Protein AF-N1UGQ5-F1 (afdb_monomer_lite)

Sequence (70 aa):
MQDLHLPQNKKTDRRNVMKRKVYVGMDVHKETIQIAYLTSNTKEMVKEQQIKHNEVHIKKFINRLKTEWN

Organism: NCBI:txid1085541

Radius of gyration: 22.32 Å; chains: 1; bounding box: 28×26×76 Å

Structure (mmCIF, N/CA/C/O backbone):
data_AF-N1UGQ5-F1
#
_entry.id   AF-N1UGQ5-F1
#
loop_
_atom_site.group_PDB
_atom_site.id
_atom_site.type_symbol
_atom_site.label_atom_id
_atom_site.label_alt_id
_atom_site.label_comp_id
_atom_site.label_asym_id
_atom_site.label_entity_id
_atom_site.label_seq_id
_atom_site.pdbx_PDB_ins_code
_atom_site.Cartn_x
_atom_site.Cartn_y
_atom_site.Cartn_z
_atom_site.occupancy
_atom_site.B_iso_or_equiv
_atom_site.auth_seq_id
_atom_site.auth_comp_id
_atom_site.auth_asym_id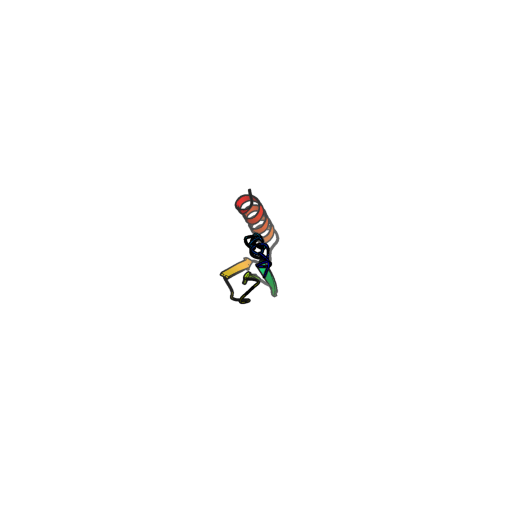
_atom_site.auth_atom_id
_atom_site.pdbx_PDB_model_num
ATOM 1 N N . MET A 1 1 ? 19.057 1.376 -64.993 1.00 52.28 1 MET A N 1
ATOM 2 C CA . MET A 1 1 ? 18.470 0.686 -63.826 1.00 52.28 1 MET A CA 1
ATOM 3 C C . MET A 1 1 ? 17.907 1.774 -62.933 1.00 52.28 1 MET A C 1
ATOM 5 O O . MET A 1 1 ? 18.623 2.729 -62.680 1.00 52.28 1 MET A O 1
ATOM 9 N N . GLN A 1 2 ? 16.616 1.733 -62.606 1.00 52.19 2 GLN A N 1
ATOM 10 C CA . GLN A 1 2 ? 16.007 2.731 -61.723 1.00 52.19 2 GLN A CA 1
ATOM 11 C C . GLN A 1 2 ? 16.236 2.259 -60.288 1.00 52.19 2 GLN A C 1
ATOM 13 O O . GLN A 1 2 ? 15.727 1.205 -59.911 1.00 52.19 2 GLN A O 1
ATOM 18 N N . ASP A 1 3 ? 17.039 2.994 -59.521 1.00 56.09 3 ASP A N 1
ATOM 19 C CA . ASP A 1 3 ? 17.244 2.708 -58.104 1.00 56.09 3 ASP A CA 1
ATOM 20 C C . ASP A 1 3 ? 15.936 2.956 -57.352 1.00 56.09 3 ASP A C 1
ATOM 22 O O . ASP A 1 3 ? 15.472 4.089 -57.195 1.00 56.09 3 ASP A O 1
ATOM 26 N N . LEU A 1 4 ? 15.319 1.861 -56.914 1.00 51.34 4 LEU A N 1
ATOM 27 C CA . LEU A 1 4 ? 14.113 1.848 -56.105 1.00 51.34 4 LEU A CA 1
ATOM 28 C C . LEU A 1 4 ? 14.452 2.438 -54.726 1.00 51.34 4 LEU A C 1
ATOM 30 O O . LEU A 1 4 ? 14.879 1.726 -53.818 1.00 51.34 4 LEU A O 1
ATOM 34 N N . HIS A 1 5 ? 14.301 3.754 -54.571 1.00 60.56 5 HIS A N 1
ATOM 35 C CA . HIS A 1 5 ? 14.456 4.423 -53.280 1.00 60.56 5 HIS A CA 1
ATOM 36 C C . HIS A 1 5 ? 13.332 3.958 -52.344 1.00 60.56 5 HIS A C 1
ATOM 38 O O . HIS A 1 5 ? 12.210 4.464 -52.370 1.00 60.56 5 HIS A O 1
ATOM 44 N N . LEU A 1 6 ? 13.629 2.947 -51.527 1.00 62.41 6 LEU A N 1
ATOM 45 C CA . LEU A 1 6 ? 12.755 2.509 -50.447 1.00 62.41 6 LEU A CA 1
ATOM 46 C C . LEU A 1 6 ? 12.589 3.669 -49.453 1.00 62.41 6 LEU A C 1
ATOM 48 O O . LEU A 1 6 ? 13.596 4.207 -48.979 1.00 62.41 6 LEU A O 1
ATOM 52 N N . PRO A 1 7 ? 11.354 4.070 -49.106 1.00 57.69 7 PRO A N 1
ATOM 53 C CA . PRO A 1 7 ? 11.153 5.121 -48.124 1.00 57.69 7 PRO A CA 1
ATOM 54 C C . PRO A 1 7 ? 11.750 4.670 -46.791 1.00 57.69 7 PRO A C 1
ATOM 56 O O . PRO A 1 7 ? 11.421 3.597 -46.277 1.00 57.69 7 PRO A O 1
ATOM 59 N N . GLN A 1 8 ? 12.642 5.494 -46.234 1.00 60.22 8 GLN A N 1
ATOM 60 C CA . GLN A 1 8 ? 13.187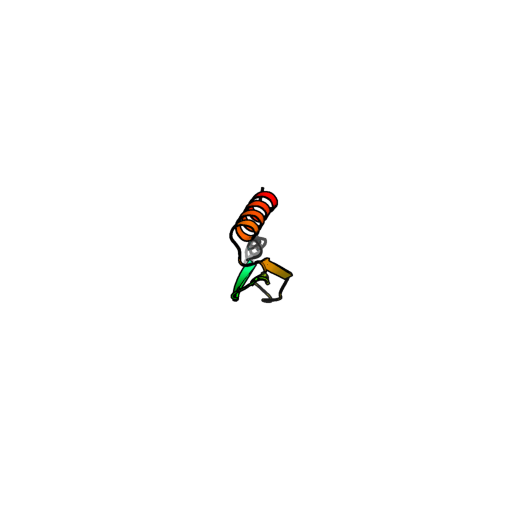 5.276 -44.901 1.00 60.22 8 GLN A CA 1
ATOM 61 C C . GLN A 1 8 ? 12.024 5.118 -43.926 1.00 60.22 8 GLN A C 1
ATOM 63 O O . GLN A 1 8 ? 11.221 6.032 -43.727 1.00 60.22 8 GLN A O 1
ATOM 68 N N . ASN A 1 9 ? 11.941 3.915 -43.359 1.00 53.25 9 ASN A N 1
ATOM 69 C CA . ASN A 1 9 ? 10.996 3.511 -42.336 1.00 53.25 9 ASN A CA 1
ATOM 70 C C . ASN A 1 9 ? 10.870 4.649 -41.316 1.00 53.25 9 ASN A C 1
ATOM 72 O O . ASN A 1 9 ? 11.833 4.945 -40.601 1.00 53.25 9 ASN A O 1
ATOM 76 N N . LYS A 1 10 ? 9.710 5.327 -41.303 1.00 55.28 10 LYS A N 1
ATOM 77 C CA . LYS A 1 10 ? 9.365 6.315 -40.279 1.00 55.28 10 LYS A CA 1
ATOM 78 C C . LYS A 1 10 ? 9.654 5.623 -38.961 1.00 55.28 10 LYS A C 1
ATOM 80 O O . LYS A 1 10 ? 8.954 4.672 -38.625 1.00 55.28 10 LYS A O 1
ATOM 85 N N . LYS A 1 11 ? 10.708 6.047 -38.254 1.00 52.59 11 LYS A N 1
ATOM 86 C CA . LYS A 1 11 ? 11.002 5.591 -36.897 1.00 52.59 11 LYS A CA 1
ATOM 87 C C . LYS A 1 11 ? 9.743 5.885 -36.099 1.00 52.59 11 LYS A C 1
ATOM 89 O O . LYS A 1 11 ? 9.541 7.016 -35.672 1.00 52.59 11 LYS A O 1
ATOM 94 N N . THR A 1 12 ? 8.864 4.886 -35.999 1.00 50.34 12 THR A N 1
ATOM 95 C CA . THR A 1 12 ? 7.675 4.937 -35.160 1.00 50.34 12 THR A CA 1
ATOM 96 C C . THR A 1 12 ? 8.161 5.448 -33.834 1.00 50.34 12 THR A C 1
ATOM 98 O O . THR A 1 12 ? 9.149 4.931 -33.304 1.00 50.34 12 THR A O 1
ATOM 101 N N . ASP A 1 13 ? 7.506 6.495 -33.369 1.00 53.88 13 ASP A N 1
ATOM 102 C CA . ASP A 1 13 ? 7.708 7.099 -32.077 1.00 53.88 13 ASP A CA 1
ATOM 103 C C . ASP A 1 13 ? 7.444 6.038 -30.994 1.00 53.88 13 ASP A C 1
ATOM 105 O O . ASP A 1 13 ? 6.378 5.941 -30.394 1.00 53.88 13 ASP A O 1
ATOM 109 N N . ARG A 1 14 ? 8.419 5.145 -30.781 1.00 49.78 14 ARG A N 1
ATOM 110 C CA . ARG A 1 14 ? 8.416 4.120 -29.732 1.00 49.78 14 ARG A CA 1
ATOM 111 C C . ARG A 1 14 ? 8.710 4.750 -28.369 1.00 49.78 14 ARG A C 1
ATOM 113 O O . ARG A 1 14 ? 9.014 4.042 -27.418 1.00 49.78 14 ARG A O 1
ATOM 120 N N . ARG A 1 15 ? 8.588 6.076 -28.255 1.00 50.19 15 ARG A N 1
ATOM 121 C CA . ARG A 1 15 ? 8.340 6.761 -26.990 1.00 50.19 15 ARG A CA 1
ATOM 122 C C . ARG A 1 15 ? 6.839 6.858 -26.720 1.00 50.19 15 ARG A C 1
ATOM 124 O O . ARG A 1 15 ? 6.406 7.734 -25.979 1.00 50.19 15 ARG A O 1
ATOM 131 N N . ASN A 1 16 ? 6.051 5.880 -27.177 1.00 50.50 16 ASN A N 1
ATOM 132 C CA . ASN A 1 16 ? 4.920 5.425 -26.378 1.00 50.50 16 ASN A CA 1
ATOM 133 C C . ASN A 1 16 ? 5.485 4.760 -25.115 1.00 50.50 16 ASN A C 1
ATOM 135 O O . ASN A 1 16 ? 5.585 3.540 -24.985 1.00 50.50 16 ASN A O 1
ATOM 139 N N . VAL A 1 17 ? 5.965 5.639 -24.235 1.00 51.91 17 VAL A N 1
ATOM 140 C CA . VAL A 1 17 ? 6.177 5.464 -22.814 1.00 51.91 17 VAL A CA 1
ATOM 141 C C . VAL A 1 17 ? 4.901 4.805 -22.320 1.00 51.91 17 VAL A C 1
ATOM 143 O O . VAL A 1 17 ? 3.941 5.491 -21.980 1.00 51.91 17 VAL A O 1
ATOM 146 N N . MET A 1 18 ? 4.846 3.468 -22.328 1.00 53.53 18 MET A N 1
ATOM 147 C CA . MET A 1 18 ? 3.920 2.749 -21.467 1.00 53.53 18 MET A CA 1
ATOM 148 C C . MET A 1 18 ? 4.197 3.362 -20.102 1.00 53.53 18 MET A C 1
ATOM 150 O O . MET A 1 18 ? 5.263 3.113 -19.535 1.00 53.53 18 MET A O 1
ATOM 154 N N . LYS A 1 19 ? 3.322 4.272 -19.648 1.00 57.84 19 LYS A N 1
ATOM 155 C CA . LYS A 1 19 ? 3.395 4.868 -18.315 1.00 57.84 19 LYS A CA 1
ATOM 156 C C . LYS A 1 19 ? 3.670 3.690 -17.402 1.00 57.84 19 LYS A C 1
ATOM 158 O O . LYS A 1 19 ? 2.868 2.759 -17.437 1.00 57.84 19 LYS A O 1
ATOM 163 N N . ARG A 1 20 ? 4.860 3.665 -16.778 1.00 63.84 20 ARG A N 1
ATOM 164 C CA . ARG A 1 20 ? 5.446 2.476 -16.138 1.00 63.84 20 ARG A CA 1
ATOM 165 C C . ARG A 1 20 ? 4.328 1.771 -15.388 1.00 63.84 20 ARG A C 1
ATOM 167 O O . ARG A 1 20 ? 3.863 2.297 -14.383 1.00 63.84 20 ARG A O 1
ATOM 174 N N . LYS A 1 21 ? 3.815 0.667 -15.939 1.00 60.53 21 LYS A N 1
ATOM 175 C CA . LYS A 1 21 ? 2.725 -0.050 -15.286 1.00 60.53 21 LYS A CA 1
ATOM 176 C C . LYS A 1 21 ? 3.307 -0.500 -13.945 1.00 60.53 21 LYS A C 1
ATOM 178 O O . LYS A 1 21 ? 4.403 -1.061 -13.913 1.00 60.53 21 LYS A O 1
ATOM 183 N N . VAL A 1 22 ? 2.646 -0.147 -12.853 1.00 73.25 22 VAL A N 1
ATOM 184 C CA . VAL A 1 22 ? 3.035 -0.562 -11.506 1.00 73.25 22 VAL A CA 1
ATOM 185 C C . VAL A 1 22 ? 2.037 -1.626 -11.093 1.00 73.25 22 VAL A C 1
ATOM 187 O O . VAL A 1 22 ? 0.833 -1.376 -11.123 1.00 73.25 22 VAL A O 1
ATOM 190 N N . TYR A 1 23 ? 2.527 -2.817 -10.762 1.00 72.12 23 TYR A N 1
ATOM 191 C CA . TYR A 1 23 ? 1.693 -3.830 -10.127 1.00 72.12 23 TYR A CA 1
ATOM 192 C C . TYR A 1 23 ? 1.734 -3.609 -8.620 1.00 72.12 23 TYR A C 1
ATOM 194 O O . TYR A 1 23 ? 2.788 -3.289 -8.072 1.00 72.12 23 TYR A O 1
ATOM 202 N N . VAL A 1 24 ? 0.592 -3.775 -7.961 1.00 84.25 24 VAL A N 1
ATOM 203 C CA . VAL A 1 24 ? 0.487 -3.659 -6.507 1.00 84.25 24 VAL A CA 1
ATOM 204 C C . VAL A 1 24 ? 0.096 -5.022 -5.955 1.00 84.25 24 VAL A C 1
ATOM 206 O O . VAL A 1 24 ? -0.985 -5.521 -6.260 1.00 84.25 24 VAL A O 1
ATOM 209 N N . GLY A 1 25 ? 0.995 -5.635 -5.188 1.00 87.38 25 GLY A N 1
ATOM 210 C CA . GLY A 1 25 ? 0.694 -6.812 -4.376 1.00 87.38 25 GLY A CA 1
ATOM 211 C C . GLY A 1 25 ? 0.248 -6.365 -2.991 1.00 87.38 25 GLY A C 1
ATOM 212 O O . GLY A 1 25 ? 0.840 -5.439 -2.436 1.00 87.38 25 GLY A O 1
ATOM 213 N N . MET A 1 26 ? -0.790 -6.994 -2.444 1.00 92.00 26 MET A N 1
ATOM 214 C CA . MET A 1 26 ? -1.268 -6.710 -1.095 1.00 92.00 26 MET A CA 1
ATOM 215 C C . MET A 1 26 ? -1.426 -8.008 -0.315 1.00 92.00 26 MET A C 1
ATOM 217 O O . MET A 1 26 ? -2.079 -8.934 -0.792 1.00 92.00 26 MET A O 1
ATOM 221 N N . ASP A 1 27 ? -0.856 -8.035 0.882 1.00 93.12 27 ASP A N 1
ATOM 222 C CA . ASP A 1 27 ? -1.008 -9.123 1.837 1.00 93.12 27 ASP A CA 1
ATOM 223 C C . ASP A 1 27 ? -1.648 -8.585 3.121 1.00 93.12 27 ASP A C 1
ATOM 225 O O . ASP A 1 27 ? -1.177 -7.611 3.716 1.00 93.12 27 ASP A O 1
ATOM 229 N N . VAL A 1 28 ? -2.776 -9.177 3.513 1.00 92.06 28 VAL A N 1
ATOM 230 C CA . VAL A 1 28 ? -3.627 -8.692 4.605 1.00 92.06 28 VAL A CA 1
ATOM 231 C C . VAL A 1 28 ? -3.585 -9.696 5.744 1.00 92.06 28 VAL A C 1
ATOM 233 O O . VAL A 1 28 ? -4.197 -10.759 5.688 1.00 92.06 28 VAL A O 1
ATOM 236 N N . HIS A 1 29 ? -2.896 -9.313 6.811 1.00 93.75 29 HIS A N 1
ATOM 237 C CA . HIS A 1 29 ? -2.826 -10.052 8.061 1.00 93.75 29 HIS A CA 1
ATOM 238 C C . HIS A 1 29 ? -3.713 -9.402 9.128 1.00 93.75 29 HIS A C 1
ATOM 240 O O . HIS A 1 29 ? -4.169 -8.264 8.995 1.00 93.75 29 HIS A O 1
ATOM 246 N N . LYS A 1 30 ? -3.948 -10.118 10.235 1.00 92.62 30 LYS A N 1
ATOM 247 C CA . LYS A 1 30 ? -4.835 -9.659 11.317 1.00 92.62 30 LYS A CA 1
ATOM 248 C C . LYS A 1 30 ? -4.476 -8.259 11.829 1.00 92.62 30 LYS A C 1
ATOM 250 O O . LYS A 1 30 ? -5.377 -7.459 12.044 1.00 92.62 30 LYS A O 1
ATOM 255 N N . GLU A 1 31 ? -3.188 -7.953 11.978 1.00 95.19 31 GLU A N 1
ATOM 256 C CA . GLU A 1 31 ? -2.730 -6.682 12.557 1.00 95.19 31 GLU A CA 1
ATOM 257 C C . GLU A 1 31 ? -2.136 -5.704 11.545 1.00 95.19 31 GLU A C 1
ATOM 259 O O . GLU A 1 31 ? -2.046 -4.505 11.828 1.00 95.19 31 GLU A O 1
ATOM 264 N N . THR A 1 32 ? -1.738 -6.181 10.365 1.00 96.50 32 THR A N 1
ATOM 265 C CA . THR A 1 32 ? -1.030 -5.363 9.379 1.00 96.50 32 THR A CA 1
ATOM 266 C C . THR A 1 32 ? -1.425 -5.689 7.951 1.00 96.50 32 THR A C 1
ATOM 268 O O . THR A 1 32 ? -1.712 -6.835 7.629 1.00 96.50 32 THR A O 1
ATOM 271 N N . ILE A 1 33 ? -1.354 -4.685 7.086 1.00 95.19 33 ILE A N 1
ATOM 272 C CA . ILE A 1 33 ? -1.468 -4.829 5.637 1.00 95.19 33 ILE A CA 1
ATOM 273 C C . ILE A 1 33 ? -0.113 -4.460 5.038 1.00 95.19 33 ILE A C 1
ATOM 275 O O . ILE A 1 33 ? 0.389 -3.363 5.296 1.00 95.19 33 ILE A O 1
ATOM 279 N N . GLN A 1 34 ? 0.472 -5.362 4.258 1.00 95.06 34 GLN A N 1
ATOM 280 C CA . GLN A 1 34 ? 1.687 -5.125 3.483 1.00 95.06 34 GLN A CA 1
ATOM 281 C C . GLN A 1 34 ? 1.332 -4.857 2.023 1.00 95.06 34 GLN A C 1
ATOM 283 O O . GLN A 1 34 ? 0.425 -5.470 1.464 1.00 95.06 34 GLN A O 1
ATOM 288 N N . ILE A 1 35 ? 2.026 -3.896 1.419 1.00 93.25 35 ILE A N 1
ATOM 289 C CA . ILE A 1 35 ? 1.757 -3.386 0.077 1.00 93.25 35 ILE A CA 1
ATOM 290 C C . ILE A 1 35 ? 3.093 -3.254 -0.648 1.00 93.25 35 ILE A C 1
ATOM 292 O O . ILE A 1 35 ? 3.927 -2.423 -0.277 1.00 93.25 35 ILE A O 1
ATOM 296 N N . ALA A 1 36 ? 3.274 -4.038 -1.704 1.00 91.25 36 ALA A N 1
ATOM 297 C CA . ALA A 1 36 ? 4.466 -4.019 -2.542 1.00 91.25 36 ALA A CA 1
ATOM 298 C C . ALA A 1 36 ? 4.150 -3.404 -3.90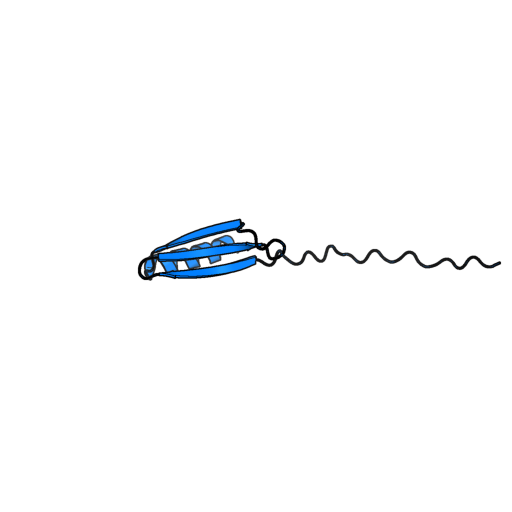8 1.00 91.25 36 ALA A C 1
ATOM 300 O O . ALA A 1 36 ? 3.182 -3.783 -4.567 1.00 91.25 36 ALA A O 1
ATOM 301 N N . TYR A 1 37 ? 4.988 -2.470 -4.346 1.00 88.38 37 TYR A N 1
ATOM 302 C CA . TYR A 1 37 ? 4.912 -1.829 -5.655 1.00 88.38 37 TYR A CA 1
ATOM 303 C C . TYR A 1 3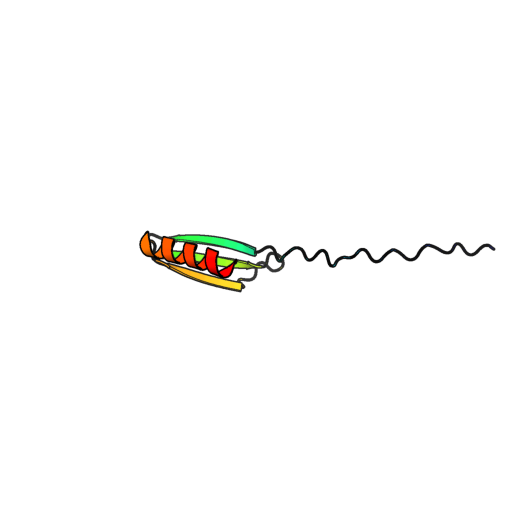7 ? 5.985 -2.444 -6.542 1.00 88.38 37 TYR A C 1
ATOM 305 O O . TYR A 1 37 ? 7.175 -2.301 -6.262 1.00 88.38 37 TYR A O 1
ATOM 313 N N . LEU A 1 38 ? 5.571 -3.113 -7.610 1.00 87.12 38 LEU A N 1
ATOM 314 C CA . LEU A 1 38 ? 6.465 -3.802 -8.533 1.00 87.12 38 LEU A CA 1
ATOM 315 C C . LEU A 1 38 ? 6.522 -3.056 -9.866 1.00 87.12 38 LEU A C 1
ATOM 317 O O . LEU A 1 38 ? 5.490 -2.600 -10.374 1.00 87.12 38 LEU A O 1
ATOM 321 N N . THR A 1 39 ? 7.704 -2.975 -10.481 1.00 83.75 39 THR A N 1
ATOM 322 C CA . THR A 1 39 ? 7.780 -2.516 -11.876 1.00 83.75 39 THR A CA 1
ATOM 323 C C . THR A 1 39 ? 7.129 -3.555 -12.792 1.00 83.75 39 THR A C 1
ATOM 325 O O . THR A 1 39 ? 7.292 -4.759 -12.606 1.00 83.75 39 THR A O 1
ATOM 328 N N . SER A 1 40 ? 6.415 -3.129 -13.835 1.00 75.31 40 SER A N 1
ATOM 329 C CA . SER A 1 40 ? 5.807 -4.097 -14.756 1.00 75.31 40 SER A CA 1
ATOM 330 C C . SER A 1 40 ? 6.801 -4.865 -15.620 1.00 75.31 40 SER A C 1
ATOM 332 O O . SER A 1 40 ? 6.435 -5.916 -16.141 1.00 75.31 40 SER A O 1
ATOM 334 N N . ASN A 1 41 ? 8.009 -4.339 -15.824 1.00 76.31 41 ASN A N 1
ATOM 335 C CA . ASN A 1 41 ? 8.958 -4.926 -16.767 1.00 76.31 41 ASN A CA 1
ATOM 336 C C . ASN A 1 41 ? 9.825 -5.987 -16.093 1.00 76.31 41 ASN A C 1
ATOM 338 O O . ASN A 1 41 ? 9.953 -7.086 -16.620 1.00 76.31 41 ASN A O 1
ATOM 342 N N . THR A 1 42 ? 10.395 -5.668 -14.929 1.00 80.62 42 THR A N 1
ATOM 343 C CA . THR A 1 42 ? 11.297 -6.575 -14.205 1.00 80.62 42 THR A CA 1
ATOM 344 C C . THR A 1 42 ? 10.594 -7.301 -13.063 1.00 80.62 42 THR A C 1
ATOM 346 O O . THR A 1 42 ? 11.150 -8.250 -12.522 1.00 80.62 42 THR A O 1
ATOM 349 N N . LYS A 1 43 ? 9.364 -6.888 -12.702 1.00 78.75 43 LYS A N 1
ATOM 350 C CA . LYS A 1 43 ? 8.649 -7.336 -11.491 1.00 78.75 43 LYS A CA 1
ATOM 351 C C . LYS A 1 43 ? 9.453 -7.112 -10.208 1.00 78.75 43 LYS A C 1
ATOM 353 O O . LYS A 1 43 ? 9.115 -7.670 -9.172 1.00 78.75 43 LYS A O 1
ATOM 358 N N . GLU A 1 44 ? 10.488 -6.280 -10.267 1.00 84.00 44 GLU A N 1
ATOM 359 C CA . GLU A 1 44 ? 11.286 -5.919 -9.106 1.00 84.00 44 GLU A CA 1
ATOM 360 C C . GLU A 1 44 ? 10.480 -5.009 -8.193 1.00 84.00 44 GLU A C 1
ATOM 362 O O . GLU A 1 44 ? 9.741 -4.127 -8.649 1.00 84.00 44 GLU A O 1
ATOM 367 N N . MET A 1 45 ? 10.652 -5.225 -6.894 1.00 85.50 45 MET A N 1
ATOM 368 C CA . MET A 1 45 ? 10.035 -4.408 -5.871 1.00 85.50 45 MET A CA 1
ATOM 369 C C . MET A 1 45 ? 10.715 -3.044 -5.811 1.00 85.50 45 MET A C 1
ATOM 371 O O . MET A 1 45 ? 11.903 -2.929 -5.536 1.00 85.50 45 MET A O 1
ATOM 375 N N . VAL A 1 46 ? 9.937 -2.002 -6.077 1.00 85.31 46 VAL A N 1
ATOM 376 C CA . VAL A 1 46 ? 10.379 -0.602 -6.052 1.00 85.31 46 VAL A CA 1
ATOM 377 C C . VAL A 1 46 ? 10.156 0.008 -4.678 1.00 85.31 46 VAL A C 1
ATOM 379 O O . VAL A 1 46 ? 10.909 0.870 -4.235 1.00 85.31 46 VAL A O 1
ATOM 382 N N . LYS A 1 47 ? 9.068 -0.397 -4.022 1.00 86.56 47 LYS A N 1
ATOM 383 C CA . LYS A 1 47 ? 8.657 0.138 -2.731 1.00 86.56 47 LYS A CA 1
ATOM 384 C C . LYS A 1 47 ? 7.861 -0.915 -1.986 1.00 86.56 47 LYS A C 1
ATOM 386 O O . LYS A 1 47 ? 7.030 -1.597 -2.581 1.00 86.56 47 LYS A O 1
ATOM 391 N N . GLU A 1 48 ? 8.071 -0.969 -0.685 1.00 90.81 48 GLU A N 1
ATOM 392 C CA . GLU A 1 48 ? 7.267 -1.742 0.246 1.00 90.81 48 GLU A CA 1
ATOM 393 C C . GLU A 1 48 ? 6.704 -0.792 1.301 1.00 90.81 48 GLU A C 1
ATOM 395 O O . GLU A 1 48 ? 7.374 0.147 1.742 1.00 90.81 48 GLU A O 1
ATOM 400 N N . GLN A 1 49 ? 5.439 -0.981 1.656 1.00 92.31 49 GLN A N 1
ATOM 401 C CA . GLN A 1 49 ? 4.784 -0.239 2.723 1.00 92.31 49 GLN A CA 1
ATOM 402 C C . GLN A 1 49 ? 3.993 -1.207 3.590 1.00 92.31 49 GLN A C 1
ATOM 404 O O . GLN A 1 49 ? 3.248 -2.035 3.076 1.00 92.31 49 GLN A O 1
ATOM 409 N N . GLN A 1 50 ? 4.107 -1.052 4.903 1.00 94.75 50 GLN A N 1
ATOM 410 C CA . GLN A 1 50 ? 3.290 -1.770 5.869 1.00 94.75 50 GLN A CA 1
ATOM 411 C C . GLN A 1 50 ? 2.464 -0.764 6.664 1.00 94.75 50 GLN A C 1
ATOM 413 O O . GLN A 1 50 ? 2.975 0.257 7.130 1.00 94.75 50 GLN A O 1
ATOM 418 N N . ILE A 1 51 ? 1.177 -1.050 6.822 1.00 95.44 51 ILE A N 1
ATOM 419 C CA . ILE A 1 51 ? 0.258 -0.246 7.629 1.00 95.44 51 ILE A CA 1
ATOM 420 C C . ILE A 1 51 ? -0.429 -1.127 8.665 1.00 95.44 51 ILE A C 1
ATOM 422 O O . ILE A 1 51 ? -0.591 -2.329 8.465 1.00 95.44 51 ILE A O 1
ATOM 426 N N . LYS A 1 52 ? -0.868 -0.529 9.776 1.00 96.56 52 LYS A N 1
ATOM 427 C CA . LYS A 1 52 ? -1.722 -1.230 10.740 1.00 96.56 52 LYS A CA 1
ATOM 428 C C . LYS A 1 52 ? -3.083 -1.517 10.110 1.00 96.56 52 LYS A C 1
ATOM 430 O O . LYS A 1 52 ? -3.664 -0.642 9.466 1.00 96.56 52 LYS A O 1
ATOM 435 N N . HIS A 1 53 ? -3.608 -2.709 10.359 1.00 95.56 53 HIS A N 1
ATOM 436 C CA . HIS A 1 53 ? -4.924 -3.142 9.910 1.00 95.56 53 HIS A CA 1
ATOM 437 C C . HIS A 1 53 ? -6.016 -2.565 10.824 1.00 95.56 53 HIS A C 1
ATOM 439 O O . HIS A 1 53 ? -6.676 -3.263 11.585 1.00 95.56 53 HIS A O 1
ATOM 445 N N . ASN A 1 54 ? -6.164 -1.240 10.795 1.00 94.81 54 ASN A N 1
ATOM 446 C CA . ASN A 1 54 ? -7.271 -0.543 11.437 1.00 94.81 54 ASN A CA 1
ATOM 447 C C . ASN A 1 54 ? -7.758 0.614 10.563 1.00 94.81 54 ASN A C 1
ATOM 449 O O . ASN A 1 54 ? -7.008 1.190 9.770 1.00 94.81 54 ASN A O 1
ATOM 453 N N . GLU A 1 55 ? -9.026 0.969 10.740 1.00 95.25 55 GLU A N 1
ATOM 454 C CA . GLU A 1 55 ? -9.726 1.921 9.881 1.00 95.25 55 GLU A CA 1
ATOM 455 C C . GLU A 1 55 ? -9.030 3.289 9.805 1.00 95.25 55 GLU A C 1
ATOM 457 O O . GLU A 1 55 ? -8.880 3.854 8.721 1.00 95.25 55 GLU A O 1
ATOM 462 N N . VAL A 1 56 ? -8.550 3.811 10.939 1.00 97.00 56 VAL A N 1
ATOM 463 C CA . VAL A 1 56 ? -7.898 5.129 11.013 1.00 97.00 56 VAL A CA 1
ATOM 464 C C . VAL A 1 56 ? -6.620 5.159 10.174 1.00 97.00 56 VAL A C 1
ATOM 466 O O . VAL A 1 56 ? -6.396 6.101 9.409 1.00 97.00 56 VAL A O 1
ATOM 469 N N . HIS A 1 57 ? -5.786 4.122 10.284 1.00 95.25 57 HIS A N 1
ATOM 470 C CA . HIS A 1 57 ? -4.520 4.049 9.555 1.00 95.25 57 HIS A CA 1
ATOM 471 C C . HIS A 1 57 ? -4.750 3.806 8.061 1.00 95.25 57 HIS A C 1
ATOM 473 O O . HIS A 1 57 ? -4.066 4.424 7.244 1.00 95.25 57 HIS A O 1
ATOM 479 N N . ILE A 1 58 ? -5.756 3.003 7.698 1.00 93.94 58 ILE A N 1
ATOM 480 C CA . ILE A 1 58 ? -6.151 2.791 6.299 1.00 93.94 58 ILE A CA 1
ATOM 481 C C . ILE A 1 58 ? -6.654 4.099 5.675 1.00 93.94 58 ILE A C 1
ATOM 483 O O . ILE A 1 58 ? -6.176 4.491 4.612 1.00 93.94 58 ILE A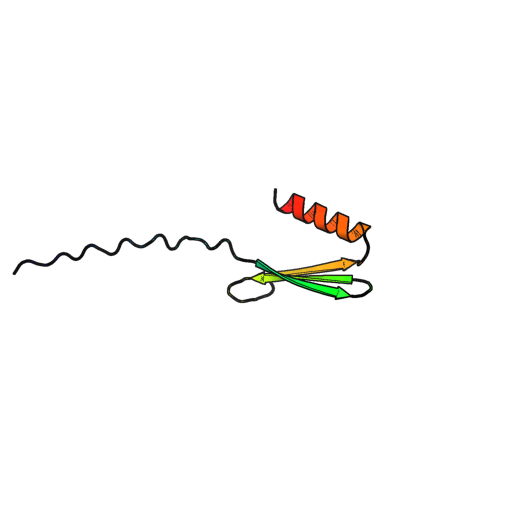 O 1
ATOM 487 N N . LYS A 1 59 ? -7.553 4.837 6.344 1.00 96.31 59 LYS A N 1
ATOM 488 C CA . LYS A 1 59 ? -8.039 6.140 5.847 1.00 96.31 59 LYS A CA 1
ATOM 489 C C . LYS A 1 59 ? -6.896 7.134 5.655 1.00 96.31 59 LYS A C 1
ATOM 491 O O . LYS A 1 59 ? -6.820 7.793 4.616 1.00 96.31 59 LYS A O 1
ATOM 496 N N . LYS A 1 60 ? -5.982 7.218 6.628 1.00 95.75 60 LYS A N 1
ATOM 497 C CA . LYS A 1 60 ? -4.799 8.086 6.541 1.00 95.75 60 LYS A CA 1
ATOM 498 C C . LYS A 1 60 ? -3.904 7.699 5.361 1.00 95.75 60 LYS A C 1
ATOM 500 O O . LYS A 1 60 ? -3.438 8.580 4.641 1.00 95.75 60 LYS A O 1
ATOM 505 N N . PHE A 1 61 ? -3.706 6.400 5.140 1.00 92.38 61 PHE A N 1
ATOM 506 C CA . PHE A 1 61 ? -2.938 5.878 4.014 1.00 92.38 61 PHE A CA 1
ATOM 507 C C . PHE A 1 61 ? -3.568 6.244 2.660 1.00 92.38 61 PHE A C 1
ATOM 509 O O . PHE A 1 61 ? -2.888 6.808 1.807 1.00 92.38 61 PHE A O 1
ATOM 516 N N . ILE A 1 62 ? -4.874 6.024 2.481 1.00 90.94 62 ILE A N 1
ATOM 517 C CA . ILE A 1 62 ? -5.579 6.368 1.234 1.00 90.94 62 ILE A CA 1
ATOM 518 C C . ILE A 1 62 ? -5.548 7.877 0.956 1.00 90.94 62 ILE A C 1
ATOM 520 O O . ILE A 1 62 ? -5.327 8.285 -0.183 1.00 90.94 62 ILE A O 1
ATOM 524 N N . ASN A 1 63 ? -5.732 8.718 1.977 1.00 94.44 63 ASN A N 1
ATOM 525 C CA . ASN A 1 63 ? -5.658 10.171 1.802 1.00 94.44 63 ASN A CA 1
ATOM 526 C C . ASN A 1 63 ? -4.264 10.621 1.354 1.00 94.44 63 ASN A C 1
ATOM 528 O O . ASN A 1 63 ? -4.159 11.449 0.453 1.00 94.44 63 ASN A O 1
ATOM 532 N N . ARG A 1 64 ? -3.207 10.023 1.917 1.00 90.50 64 ARG A N 1
ATOM 533 C CA . ARG A 1 64 ? -1.829 10.273 1.485 1.00 90.50 64 ARG A CA 1
ATOM 534 C C . ARG A 1 64 ? -1.611 9.888 0.017 1.00 90.50 64 ARG A C 1
ATOM 536 O O . ARG A 1 64 ? -1.016 10.663 -0.725 1.00 90.50 64 ARG A O 1
ATOM 543 N N . LEU A 1 65 ? -2.126 8.735 -0.421 1.00 86.62 65 LEU A N 1
ATOM 544 C CA . LEU A 1 65 ? -2.031 8.325 -1.829 1.00 86.62 65 LEU A CA 1
ATOM 545 C C . LEU A 1 65 ? -2.724 9.317 -2.773 1.00 86.62 65 LEU A C 1
ATOM 547 O O . LEU A 1 65 ? -2.190 9.625 -3.833 1.00 86.62 65 LEU A O 1
ATOM 551 N N . LYS A 1 66 ? -3.887 9.853 -2.381 1.00 87.62 66 LYS A N 1
ATOM 552 C CA . LYS A 1 66 ? -4.600 10.871 -3.171 1.00 87.62 66 LYS A CA 1
ATOM 553 C C . LYS A 1 66 ? -3.814 12.178 -3.282 1.00 87.62 66 LYS A C 1
ATOM 555 O O . LYS A 1 66 ? -3.841 12.798 -4.336 1.00 87.62 66 LYS A O 1
ATOM 560 N N . THR A 1 67 ? -3.116 12.588 -2.220 1.00 88.62 67 THR A N 1
ATOM 561 C CA . THR A 1 67 ? -2.283 13.801 -2.242 1.00 88.62 67 THR A CA 1
ATOM 562 C C . THR A 1 67 ? -0.979 13.630 -3.014 1.00 88.62 67 THR A C 1
ATOM 564 O O . THR A 1 67 ? -0.507 14.601 -3.576 1.00 88.62 67 THR A O 1
ATOM 567 N N . GLU A 1 68 ? -0.396 12.426 -3.056 1.00 80.50 68 GLU A N 1
ATOM 568 C CA . GLU A 1 68 ? 0.826 12.150 -3.836 1.00 80.50 68 GLU A CA 1
ATOM 569 C C . GLU A 1 68 ? 0.560 12.075 -5.357 1.00 80.50 68 GLU A C 1
ATOM 571 O O . GLU A 1 68 ? 1.505 12.124 -6.141 1.00 80.50 68 GLU A O 1
ATOM 576 N N . TRP A 1 69 ? -0.705 11.926 -5.776 1.00 66.56 69 TRP A N 1
ATOM 577 C CA . TRP A 1 69 ? -1.107 11.828 -7.187 1.00 66.56 69 TRP A CA 1
ATOM 578 C C . TRP A 1 69 ? -1.584 13.157 -7.807 1.00 66.56 69 TRP A C 1
ATOM 580 O O . TRP A 1 69 ? -1.640 13.254 -9.034 1.00 66.56 69 TRP A O 1
ATOM 590 N N . ASN A 1 70 ? -1.935 14.153 -6.987 1.00 55.03 70 ASN A N 1
ATOM 591 C CA . ASN A 1 70 ? -2.263 15.515 -7.437 1.00 55.03 70 ASN A CA 1
ATOM 592 C C . ASN A 1 70 ? -0.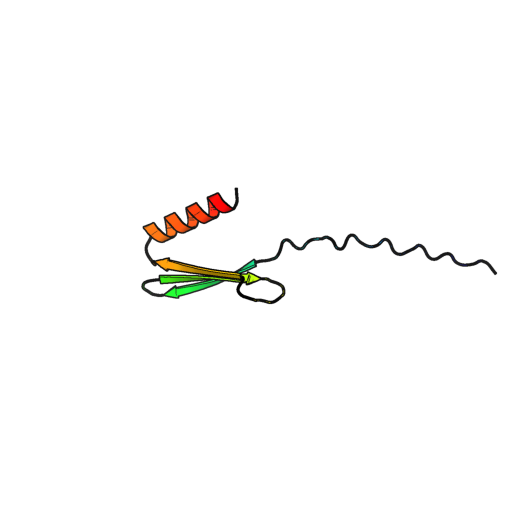997 16.357 -7.609 1.00 55.03 70 ASN A C 1
ATOM 594 O O . ASN A 1 70 ? -0.980 17.166 -8.561 1.00 55.03 70 ASN A O 1
#

Foldseek 3Di:
DDPPPDPDDPPPPPVPPPVFDWDWDWDDDPFKIKIFTAGPPPRDTPDIDMFTPDDVRVVVVVVVVVVVVD

pLDDT: mean 78.31, std 17.02, range [49.78, 97.0]

Secondary structure (DSSP, 8-state):
---------------------EEEEEEE-SSEEEEEEEETTT--EEEEEEEESSHHHHHHHHHHHHHHH-